Protein AF-A0A0M2GBL9-F1 (afdb_monomer)

Structure (mmCIF, N/CA/C/O backbone):
data_AF-A0A0M2GBL9-F1
#
_entry.id   AF-A0A0M2GBL9-F1
#
loop_
_atom_site.group_PDB
_atom_site.id
_atom_site.type_symbol
_atom_site.label_atom_id
_atom_site.label_alt_id
_atom_site.label_comp_id
_atom_site.label_asym_id
_atom_site.label_entity_id
_atom_site.label_seq_id
_atom_site.pdbx_PDB_ins_code
_atom_site.Cartn_x
_atom_site.Cartn_y
_atom_site.Cartn_z
_atom_site.occupancy
_atom_site.B_iso_or_equiv
_atom_site.auth_seq_id
_atom_site.auth_comp_id
_atom_site.auth_asym_id
_atom_site.auth_atom_id
_atom_site.pdbx_PDB_model_num
ATOM 1 N N . ARG A 1 1 ? -31.761 0.070 9.219 1.00 76.94 1 ARG A N 1
ATOM 2 C CA . ARG A 1 1 ? -31.054 -0.496 10.398 1.00 76.94 1 ARG A CA 1
ATOM 3 C C . ARG A 1 1 ? -31.558 -1.917 10.592 1.00 76.94 1 ARG A C 1
ATOM 5 O O . ARG A 1 1 ? -32.727 -2.133 10.310 1.00 76.94 1 ARG A O 1
ATOM 12 N N . GLY A 1 2 ? -30.708 -2.842 11.028 1.00 93.62 2 GLY A N 1
ATOM 13 C CA . GLY A 1 2 ? -31.076 -4.239 11.275 1.00 93.62 2 GLY A CA 1
ATOM 14 C C . GLY A 1 2 ? -30.192 -4.860 12.356 1.00 93.62 2 GLY A C 1
ATOM 15 O O . GLY A 1 2 ? -29.202 -4.242 12.753 1.00 93.62 2 GLY A O 1
ATOM 16 N N . THR A 1 3 ? -30.569 -6.053 12.812 1.00 94.75 3 THR A N 1
ATOM 17 C CA . THR A 1 3 ? -29.878 -6.827 13.855 1.00 94.75 3 THR A CA 1
ATOM 18 C C . THR A 1 3 ? -29.361 -8.129 13.251 1.00 94.75 3 THR A C 1
ATOM 20 O O . THR A 1 3 ? -30.036 -8.721 12.412 1.00 94.75 3 TH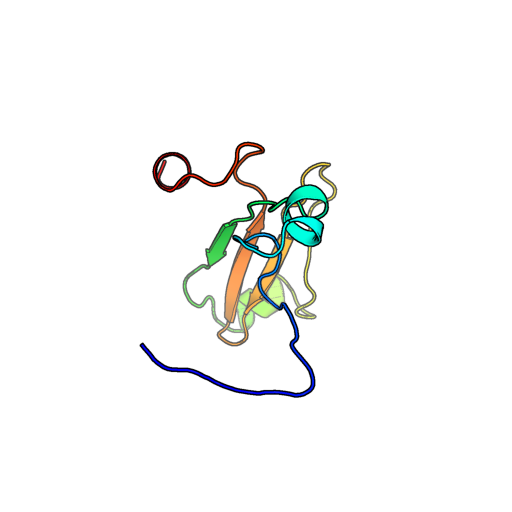R A O 1
ATOM 23 N N . VAL A 1 4 ? -28.165 -8.554 13.660 1.00 95.56 4 VAL A N 1
ATOM 24 C CA . VAL A 1 4 ? -27.545 -9.825 13.263 1.00 95.56 4 VAL A CA 1
ATOM 25 C C . VAL A 1 4 ? -27.022 -10.504 14.525 1.00 95.56 4 VAL A C 1
ATOM 27 O O . VAL A 1 4 ? -26.407 -9.837 15.358 1.00 95.56 4 VAL A O 1
ATOM 30 N N . GLU A 1 5 ? -27.258 -11.807 14.650 1.00 96.88 5 GLU A N 1
ATOM 31 C CA . GLU A 1 5 ? -26.721 -12.655 15.717 1.00 96.88 5 GLU A CA 1
ATOM 32 C C . GLU A 1 5 ? -25.625 -13.563 15.150 1.00 96.88 5 GLU A C 1
ATOM 34 O O . GLU A 1 5 ? -25.738 -14.055 14.026 1.00 96.88 5 GLU A O 1
ATOM 39 N N . ALA A 1 6 ? -24.539 -13.740 15.903 1.00 97.25 6 ALA A N 1
ATOM 40 C CA . ALA A 1 6 ? -23.408 -14.578 15.520 1.00 97.25 6 ALA A CA 1
ATOM 41 C C . ALA A 1 6 ? -22.653 -15.061 16.765 1.00 97.25 6 ALA A C 1
ATOM 43 O O . ALA A 1 6 ? -22.475 -14.293 17.712 1.00 97.25 6 ALA A O 1
ATOM 44 N N . ASP A 1 7 ? -22.145 -16.295 16.725 1.00 98.06 7 ASP A N 1
ATOM 45 C CA . ASP A 1 7 ? -21.334 -16.873 17.809 1.00 98.06 7 ASP A CA 1
ATOM 46 C C . ASP A 1 7 ? -19.951 -16.215 17.928 1.00 98.06 7 ASP A C 1
ATOM 48 O O . ASP A 1 7 ? -19.346 -16.180 19.000 1.00 98.06 7 ASP A O 1
ATOM 52 N N . GLN A 1 8 ? -19.425 -15.693 16.815 1.00 97.12 8 GLN A N 1
ATOM 53 C CA . GLN A 1 8 ? -18.103 -15.075 16.741 1.00 97.12 8 GLN A CA 1
ATOM 54 C C . GLN A 1 8 ? -18.111 -13.835 15.849 1.00 97.12 8 GLN A C 1
ATOM 56 O O . GLN A 1 8 ? -18.809 -13.770 14.838 1.00 97.12 8 GLN A O 1
ATOM 61 N N . VAL A 1 9 ? -17.277 -12.855 16.207 1.00 93.00 9 VAL A N 1
ATOM 62 C CA . VAL A 1 9 ? -17.117 -11.597 15.469 1.00 93.00 9 VAL A CA 1
ATOM 63 C C . VAL A 1 9 ? -15.633 -11.280 15.301 1.00 93.00 9 VAL A C 1
ATOM 65 O O . VAL A 1 9 ? -14.881 -11.270 16.276 1.00 93.00 9 VAL A O 1
ATOM 68 N N . LEU A 1 10 ? -15.219 -10.966 14.069 1.00 93.44 10 LEU A N 1
ATOM 69 C CA . LEU A 1 10 ? -13.873 -10.490 13.743 1.00 93.44 10 LEU A CA 1
ATOM 70 C C . LEU A 1 10 ? -13.881 -8.977 13.485 1.00 93.44 10 LEU A C 1
ATOM 72 O O . LEU A 1 10 ? -14.572 -8.489 12.592 1.00 93.44 10 LEU A O 1
ATOM 76 N N . VAL A 1 11 ? -13.056 -8.234 14.225 1.00 91.25 11 VAL A N 1
ATOM 77 C CA . VAL A 1 11 ? -12.847 -6.795 14.005 1.00 91.25 11 VAL A CA 1
ATOM 78 C C . VAL A 1 11 ? -11.732 -6.595 12.974 1.00 91.25 11 VAL A C 1
ATOM 80 O O . VAL A 1 11 ? -10.551 -6.613 13.309 1.00 91.25 11 VAL A O 1
ATOM 83 N N . ALA A 1 12 ? -12.108 -6.403 11.707 1.00 93.25 12 ALA A N 1
ATOM 84 C CA . ALA A 1 12 ? -11.185 -6.268 10.570 1.00 93.25 12 ALA A CA 1
ATOM 85 C C . ALA A 1 12 ? -11.021 -4.814 10.072 1.00 93.25 12 ALA A C 1
ATOM 87 O O . ALA A 1 12 ? -10.833 -4.562 8.885 1.00 93.25 12 ALA A O 1
ATOM 88 N N . THR A 1 13 ? -11.100 -3.829 10.971 1.00 91.69 13 THR A N 1
ATOM 89 C CA . THR A 1 13 ? -11.086 -2.389 10.635 1.00 91.69 13 THR A CA 1
ATOM 90 C C . THR A 1 13 ? -9.688 -1.765 10.530 1.00 91.69 13 THR A C 1
ATOM 92 O O . THR A 1 13 ? -9.570 -0.552 10.342 1.00 91.69 13 THR A O 1
ATOM 95 N N . SER A 1 14 ? -8.617 -2.564 10.632 1.00 89.19 14 SER A N 1
ATOM 96 C CA . SER A 1 14 ? -7.222 -2.091 10.581 1.00 89.19 14 SER A CA 1
ATOM 97 C C . SER A 1 14 ? -6.969 -0.937 11.583 1.00 89.19 14 SER A C 1
ATOM 99 O O . SER A 1 14 ? -7.533 -0.918 12.683 1.00 89.19 14 SER A O 1
ATOM 101 N N . GLY A 1 15 ? -6.144 0.048 11.217 1.00 87.81 15 GLY A N 1
ATOM 102 C CA . GLY A 1 15 ? -5.859 1.249 12.013 1.00 87.81 15 GLY A CA 1
ATOM 103 C C . GLY A 1 15 ? -7.008 2.256 12.130 1.00 87.81 15 GLY A C 1
ATOM 104 O O . GLY A 1 15 ? -6.841 3.280 12.782 1.00 87.81 15 GLY A O 1
ATOM 105 N N . TYR A 1 16 ? -8.173 1.980 11.538 1.00 88.56 16 TYR A N 1
ATOM 106 C CA . TYR A 1 16 ? -9.319 2.900 11.483 1.00 88.56 16 TYR A CA 1
ATOM 107 C C . TYR A 1 16 ? -10.450 2.502 12.439 1.00 88.56 16 TYR A C 1
ATOM 109 O O . TYR A 1 16 ? -11.601 2.910 12.283 1.00 88.56 16 TYR A O 1
ATOM 117 N N . THR A 1 17 ? -10.134 1.665 13.424 1.00 92.00 17 THR A N 1
ATOM 118 C CA . THR A 1 17 ? -11.116 1.110 14.353 1.00 92.00 17 THR A CA 1
ATOM 119 C C . THR A 1 17 ? -11.828 2.210 15.152 1.00 92.00 17 THR A C 1
ATOM 121 O O . THR A 1 17 ? -11.202 3.024 15.834 1.00 92.00 17 THR A O 1
ATOM 124 N N . SER A 1 18 ? -13.161 2.220 15.104 1.00 89.31 18 SER A N 1
ATOM 125 C CA . SER A 1 18 ? -14.014 3.167 15.828 1.00 89.31 18 SER A CA 1
ATOM 126 C C . SER A 1 18 ? -14.669 2.520 17.064 1.00 89.31 18 SER A C 1
ATOM 128 O O . SER A 1 18 ? -14.363 1.384 17.443 1.00 89.31 18 SER A O 1
ATOM 130 N N . ARG A 1 19 ? -15.539 3.267 17.761 1.00 90.38 19 ARG A N 1
ATOM 131 C CA . ARG A 1 19 ? -16.300 2.733 18.904 1.00 90.38 19 ARG A CA 1
ATOM 132 C C . ARG A 1 19 ? -17.148 1.529 18.451 1.00 90.38 19 ARG A C 1
ATOM 134 O O . ARG A 1 19 ? -17.678 1.572 17.345 1.00 90.38 19 ARG A O 1
ATOM 141 N N . PRO A 1 20 ? -17.331 0.498 19.299 1.00 91.44 20 PRO A N 1
ATOM 142 C CA . PRO A 1 20 ? -16.992 0.436 20.729 1.00 91.44 20 PRO A CA 1
ATOM 143 C C . PRO A 1 20 ? -15.634 -0.220 21.061 1.00 91.44 20 PRO A C 1
ATOM 145 O O . PRO A 1 20 ? -15.331 -0.441 22.232 1.00 91.44 20 PRO A O 1
ATOM 148 N N . PHE A 1 21 ? -14.789 -0.529 20.076 1.00 92.88 21 PHE A N 1
ATOM 149 C CA . PHE A 1 21 ? -13.626 -1.412 20.252 1.00 92.88 21 PHE A CA 1
ATOM 150 C C . PHE A 1 21 ? -12.378 -0.733 20.857 1.00 92.88 21 PHE A C 1
ATOM 152 O O . PHE A 1 21 ? -11.280 -0.824 20.304 1.00 92.88 21 PHE A O 1
ATOM 159 N N . ARG A 1 22 ? -12.512 -0.082 22.025 1.00 92.31 22 ARG A N 1
ATOM 160 C CA . ARG A 1 22 ? -11.453 0.725 22.679 1.00 92.31 22 ARG A CA 1
ATOM 161 C C . ARG A 1 22 ? -10.107 0.010 22.809 1.00 92.31 22 ARG A C 1
ATOM 163 O O . ARG A 1 22 ? -9.067 0.651 22.690 1.00 92.31 22 ARG A O 1
ATOM 170 N N . TRP A 1 23 ? -10.113 -1.303 23.046 1.00 92.06 23 TRP A N 1
ATOM 171 C CA . TRP A 1 23 ? -8.884 -2.089 23.176 1.00 92.06 23 TRP A CA 1
ATOM 172 C C . TRP A 1 23 ? -7.971 -1.958 21.945 1.00 92.06 23 TRP A C 1
ATOM 174 O O . TRP A 1 23 ? -6.768 -1.757 22.120 1.00 92.06 23 TRP A O 1
ATOM 184 N N . HIS A 1 24 ? -8.549 -1.984 20.738 1.00 91.81 24 HIS A N 1
ATOM 185 C CA . HIS A 1 24 ? -7.840 -1.812 19.467 1.00 91.81 24 HIS A CA 1
ATOM 186 C C . HIS A 1 24 ? -7.441 -0.350 19.239 1.00 91.81 24 HIS A C 1
ATOM 188 O O . HIS A 1 24 ? -6.314 -0.074 18.836 1.00 91.81 24 HIS A O 1
ATOM 194 N N . GLN A 1 25 ? -8.336 0.592 19.562 1.00 90.81 25 GLN A N 1
ATOM 195 C CA . GLN A 1 25 ? -8.129 2.027 19.319 1.00 90.81 25 GLN A CA 1
ATOM 196 C C . GLN A 1 25 ? -6.872 2.591 19.987 1.00 90.81 25 GLN A C 1
ATOM 198 O O . GLN A 1 25 ? -6.251 3.502 19.458 1.00 90.81 25 GLN A O 1
ATOM 203 N N . VAL A 1 26 ? -6.501 2.065 21.156 1.00 91.50 26 VAL A N 1
ATOM 204 C CA . VAL A 1 26 ? -5.332 2.546 21.913 1.00 91.50 26 VAL A CA 1
ATOM 205 C C . VAL A 1 26 ? -4.049 1.769 21.609 1.00 91.50 26 VAL A C 1
ATOM 207 O O . VAL A 1 26 ? -3.009 2.070 22.183 1.00 91.50 26 VAL A O 1
ATOM 210 N N . ARG A 1 27 ? -4.120 0.743 20.751 1.00 91.88 27 ARG A N 1
ATOM 211 C CA . ARG A 1 27 ? -2.998 -0.160 20.437 1.00 91.88 27 ARG A CA 1
ATOM 212 C C . ARG A 1 27 ? -2.579 -0.127 18.975 1.00 91.88 27 ARG A C 1
ATOM 214 O O . ARG A 1 27 ? -1.465 -0.532 18.668 1.00 91.88 27 ARG A O 1
ATOM 221 N N . ILE A 1 28 ? -3.449 0.342 18.084 1.00 90.31 28 ILE A N 1
ATOM 222 C CA . ILE A 1 28 ? -3.183 0.392 16.648 1.00 90.31 28 ILE A CA 1
ATOM 223 C C . ILE A 1 28 ? -3.188 1.853 16.211 1.00 90.31 28 ILE A C 1
ATOM 225 O O . ILE A 1 28 ? -4.225 2.510 16.227 1.00 90.31 28 ILE A O 1
ATOM 229 N N . ALA A 1 29 ? -2.018 2.350 15.815 1.00 85.19 29 ALA A N 1
ATOM 230 C CA . ALA A 1 29 ? -1.877 3.682 15.247 1.00 85.19 29 ALA A CA 1
ATOM 231 C C . ALA A 1 29 ? -1.999 3.609 13.714 1.00 85.19 29 ALA A C 1
ATOM 233 O O . ALA A 1 29 ? -1.247 2.855 13.088 1.00 85.19 29 ALA A O 1
ATOM 234 N N . PRO A 1 30 ? -2.907 4.373 13.081 1.00 84.62 30 PRO A N 1
ATOM 235 C CA . PRO A 1 30 ? -2.937 4.470 11.629 1.00 84.62 30 PRO A CA 1
ATOM 236 C C . PRO A 1 30 ? -1.683 5.196 11.130 1.00 84.62 30 PRO A C 1
ATOM 238 O O . PRO A 1 30 ? -1.344 6.279 11.608 1.00 84.62 30 PRO A O 1
ATOM 241 N N . VAL A 1 31 ? -1.008 4.616 10.137 1.00 80.81 31 VAL A N 1
ATOM 242 C CA . VAL A 1 31 ? 0.129 5.247 9.458 1.00 80.81 31 VAL A CA 1
ATOM 243 C C . VAL A 1 31 ? -0.275 5.547 8.021 1.00 80.81 31 VAL A C 1
ATOM 245 O O . VAL A 1 31 ? -0.528 4.635 7.239 1.00 80.81 31 VAL A O 1
ATOM 248 N N . GLY A 1 32 ? -0.339 6.835 7.681 1.00 79.75 32 GLY A N 1
ATOM 249 C CA . GLY A 1 32 ? -0.656 7.282 6.327 1.00 79.75 32 GLY A CA 1
ATOM 250 C C . GLY A 1 32 ? 0.488 6.998 5.352 1.00 79.75 32 GLY A C 1
ATOM 251 O O . GLY A 1 32 ? 1.626 7.424 5.570 1.00 79.75 32 GLY A O 1
ATOM 252 N N . SER A 1 33 ? 0.170 6.309 4.260 1.00 84.94 33 SER A N 1
ATOM 253 C CA . SER A 1 33 ? 1.020 6.161 3.079 1.00 84.94 33 SER A CA 1
ATOM 254 C C . SER A 1 33 ? 0.170 6.433 1.846 1.00 84.94 33 SER A C 1
ATOM 256 O O . SER A 1 33 ? -1.013 6.099 1.819 1.00 84.94 33 SER A O 1
ATOM 258 N N . PHE A 1 34 ? 0.781 7.059 0.849 1.00 88.19 34 PHE A N 1
ATOM 259 C CA . PHE A 1 34 ? 0.120 7.449 -0.387 1.00 88.19 34 PHE A CA 1
ATOM 260 C C . PHE A 1 34 ? 0.804 6.763 -1.551 1.00 88.19 34 PHE A C 1
ATOM 262 O O . PHE A 1 34 ? 2.001 6.464 -1.497 1.00 88.19 34 PHE A O 1
ATOM 269 N N . ILE A 1 35 ? 0.014 6.508 -2.584 1.00 93.69 35 ILE A N 1
ATOM 270 C CA . ILE A 1 35 ? 0.445 5.835 -3.795 1.00 93.69 35 ILE A CA 1
ATOM 271 C C . ILE A 1 35 ? 0.016 6.686 -4.982 1.00 93.69 35 ILE A C 1
ATOM 273 O O . ILE A 1 35 ? -1.131 7.125 -5.052 1.00 93.69 35 ILE A O 1
ATOM 277 N N . ILE A 1 36 ? 0.933 6.859 -5.928 1.00 95.12 36 ILE A N 1
ATOM 278 C CA . ILE A 1 36 ? 0.652 7.345 -7.276 1.00 95.12 36 ILE A CA 1
ATOM 279 C C . ILE A 1 36 ? 1.062 6.273 -8.287 1.00 95.12 36 ILE A C 1
ATOM 281 O O . ILE A 1 36 ? 1.907 5.418 -8.008 1.00 95.12 36 ILE A O 1
ATOM 285 N N . VAL A 1 37 ? 0.457 6.311 -9.469 1.00 97.50 37 VAL A N 1
ATOM 286 C CA . VAL A 1 37 ? 0.779 5.402 -10.572 1.00 97.50 37 VAL A CA 1
ATOM 287 C C . VAL A 1 37 ? 0.935 6.192 -11.860 1.00 97.50 37 VAL A C 1
ATOM 289 O O . VAL A 1 37 ? 0.228 7.175 -12.079 1.00 97.50 37 VAL A O 1
ATOM 292 N N . THR A 1 38 ? 1.847 5.758 -12.721 1.00 98.25 38 THR A N 1
ATOM 293 C CA . THR A 1 38 ? 1.973 6.306 -14.075 1.00 98.25 38 THR A CA 1
ATOM 294 C C . THR A 1 38 ? 0.815 5.852 -14.972 1.00 98.25 38 THR A C 1
ATOM 296 O O . THR A 1 38 ? 0.018 4.970 -14.626 1.00 98.25 38 THR A O 1
ATOM 299 N N . GLU A 1 39 ? 0.742 6.406 -16.180 1.00 98.06 39 GLU A N 1
ATOM 300 C CA . GLU A 1 39 ? 0.093 5.716 -17.298 1.00 98.06 39 GLU A CA 1
ATOM 301 C C . GLU A 1 39 ? 0.808 4.383 -17.623 1.00 98.06 39 GLU A C 1
ATOM 303 O O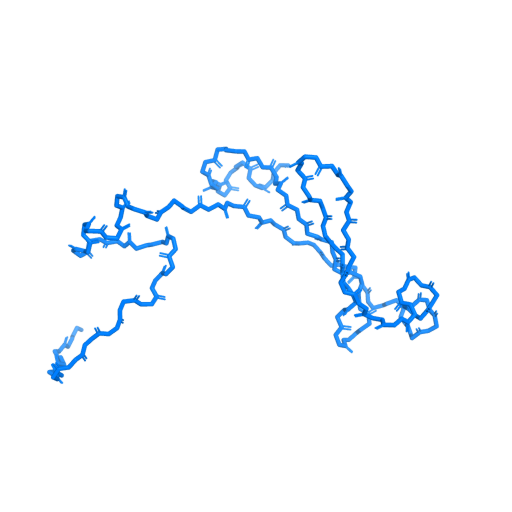 . GLU A 1 39 ? 1.933 4.164 -17.150 1.00 98.06 39 GLU A O 1
ATOM 308 N N . PRO A 1 40 ? 0.177 3.454 -18.366 1.00 98.19 40 PRO A N 1
ATOM 309 C CA . PRO A 1 40 ? 0.841 2.223 -18.781 1.00 98.19 40 PRO A CA 1
ATOM 310 C C . PRO A 1 40 ? 2.086 2.536 -19.618 1.00 98.19 40 PRO A C 1
ATOM 312 O O . PRO A 1 40 ? 2.002 3.219 -20.632 1.00 98.19 40 PRO A O 1
ATOM 315 N N . LEU A 1 41 ? 3.240 2.014 -19.206 1.00 97.88 41 LEU A N 1
ATOM 316 C CA . LEU A 1 41 ? 4.540 2.300 -19.829 1.00 97.88 41 LEU A CA 1
ATOM 317 C C . LEU A 1 41 ? 4.912 1.298 -20.932 1.00 97.88 41 LEU A C 1
ATOM 319 O O . LEU A 1 41 ? 5.903 1.477 -21.634 1.00 97.88 41 LEU A O 1
ATOM 323 N N . GLY A 1 42 ? 4.140 0.217 -21.067 1.00 97.12 42 GLY A N 1
ATOM 324 C CA . GLY A 1 42 ? 4.465 -0.904 -21.945 1.00 97.12 42 GLY A CA 1
ATOM 325 C C . GLY A 1 42 ? 5.421 -1.913 -21.303 1.00 97.12 42 GLY A C 1
ATOM 326 O O . GLY A 1 42 ? 6.086 -1.648 -20.296 1.00 97.12 42 GLY A O 1
ATOM 327 N N . LYS A 1 43 ? 5.455 -3.119 -21.880 1.00 95.94 43 LYS A N 1
ATOM 328 C CA . LYS A 1 43 ? 6.212 -4.253 -21.337 1.00 95.94 43 LYS A CA 1
ATOM 329 C C . LYS A 1 43 ? 7.718 -3.982 -21.334 1.00 95.94 43 LYS A C 1
ATOM 331 O O . LYS A 1 43 ? 8.351 -4.203 -20.310 1.00 95.94 43 LYS A O 1
ATOM 336 N N . ASP A 1 44 ? 8.260 -3.465 -22.432 1.00 97.44 44 ASP A N 1
ATOM 337 C CA . ASP A 1 44 ? 9.709 -3.307 -22.608 1.00 97.44 44 ASP A CA 1
ATOM 338 C C . ASP A 1 44 ? 10.303 -2.303 -21.613 1.00 97.44 44 ASP A C 1
ATOM 340 O O . ASP A 1 44 ? 11.323 -2.576 -20.982 1.00 97.44 44 ASP A O 1
ATOM 344 N N . VAL A 1 45 ? 9.614 -1.179 -21.380 1.00 97.75 45 VAL A N 1
ATOM 345 C CA . VAL A 1 45 ? 10.018 -0.191 -20.367 1.00 97.75 45 VAL A CA 1
ATOM 346 C C . VAL A 1 45 ? 9.938 -0.790 -18.964 1.00 97.75 45 VAL A C 1
ATOM 348 O O . VAL A 1 45 ? 10.858 -0.629 -18.165 1.00 97.75 45 VAL A O 1
ATOM 351 N N . CYS A 1 46 ? 8.862 -1.517 -18.652 1.00 97.38 46 CYS A N 1
ATOM 352 C CA . CYS A 1 46 ? 8.709 -2.170 -17.352 1.00 97.38 46 CYS A CA 1
ATOM 353 C C . CYS A 1 46 ? 9.799 -3.220 -17.089 1.00 97.38 46 CYS A C 1
ATOM 355 O O . CYS A 1 46 ? 10.317 -3.288 -15.974 1.00 97.38 46 CYS A O 1
ATOM 357 N N . ASP A 1 47 ? 10.150 -4.011 -18.103 1.00 96.19 47 ASP A N 1
ATOM 358 C CA . ASP A 1 47 ? 11.181 -5.047 -18.024 1.00 96.19 47 ASP A CA 1
ATOM 359 C C . ASP A 1 47 ? 12.591 -4.439 -17.951 1.00 96.19 47 ASP A C 1
ATOM 361 O O . ASP A 1 47 ? 13.477 -5.031 -17.345 1.00 96.19 47 ASP A O 1
ATOM 365 N N . MET A 1 48 ? 12.806 -3.237 -18.493 1.00 96.94 48 MET A N 1
ATOM 366 C CA . MET A 1 48 ? 14.042 -2.478 -18.282 1.00 96.94 48 MET A CA 1
ATOM 367 C C . MET A 1 48 ? 14.136 -1.931 -16.848 1.00 96.94 48 MET A C 1
ATOM 369 O O . MET A 1 48 ? 15.188 -2.026 -16.220 1.00 96.94 48 MET A O 1
ATOM 373 N N . LEU A 1 49 ? 13.046 -1.361 -16.318 1.00 96.00 49 LEU A N 1
ATOM 374 C CA . LEU A 1 49 ? 13.019 -0.731 -14.990 1.00 96.00 49 LEU A CA 1
ATOM 375 C C . LEU A 1 49 ? 13.104 -1.749 -13.844 1.00 96.00 49 LEU A C 1
ATOM 377 O O . LEU A 1 49 ? 13.884 -1.578 -12.909 1.00 96.00 49 LEU A O 1
ATOM 381 N N . LEU A 1 50 ? 12.275 -2.794 -13.888 1.00 96.12 50 LEU A N 1
ATOM 382 C CA . LEU A 1 50 ? 12.210 -3.853 -12.880 1.00 96.12 50 LEU A CA 1
ATOM 383 C C . LEU A 1 50 ? 12.103 -5.216 -13.591 1.00 96.12 50 LEU A C 1
ATOM 385 O O . LEU A 1 50 ? 11.015 -5.799 -13.618 1.00 96.12 50 LEU A O 1
ATOM 389 N N . PRO A 1 51 ? 13.222 -5.770 -14.105 1.00 94.19 51 PRO A N 1
ATOM 390 C CA . PRO A 1 51 ? 13.220 -6.957 -14.975 1.00 94.19 51 PRO A CA 1
ATOM 391 C C . PRO A 1 51 ? 12.537 -8.180 -14.369 1.00 94.19 51 PRO A C 1
ATOM 393 O O . PRO A 1 51 ? 11.823 -8.922 -15.033 1.00 94.19 51 PRO A O 1
ATOM 396 N N . ASN A 1 52 ? 12.715 -8.363 -13.062 1.00 94.88 52 ASN A N 1
ATOM 397 C CA . ASN A 1 52 ? 12.132 -9.478 -12.321 1.00 94.88 52 ASN A CA 1
ATOM 398 C C . ASN A 1 52 ? 10.800 -9.117 -11.646 1.00 94.88 52 ASN A C 1
ATOM 400 O O . ASN A 1 52 ? 10.314 -9.881 -10.815 1.00 94.88 52 ASN A O 1
ATOM 404 N N . ARG A 1 53 ? 10.258 -7.920 -11.920 1.00 93.06 53 ARG A N 1
ATOM 405 C CA . ARG A 1 53 ? 9.036 -7.355 -11.319 1.00 93.06 53 ARG A CA 1
ATOM 406 C C . ARG A 1 53 ? 8.969 -7.448 -9.789 1.00 93.06 53 ARG A C 1
ATOM 408 O O . ARG A 1 53 ? 7.888 -7.481 -9.200 1.00 93.06 53 ARG A O 1
ATOM 415 N N . ARG A 1 54 ? 10.127 -7.478 -9.126 1.00 94.75 54 ARG A N 1
ATOM 416 C CA . ARG A 1 54 ? 10.213 -7.447 -7.664 1.00 94.75 54 ARG A CA 1
ATOM 417 C C . ARG A 1 54 ? 9.865 -6.045 -7.179 1.00 94.75 54 ARG A C 1
ATOM 419 O O . ARG A 1 54 ? 10.178 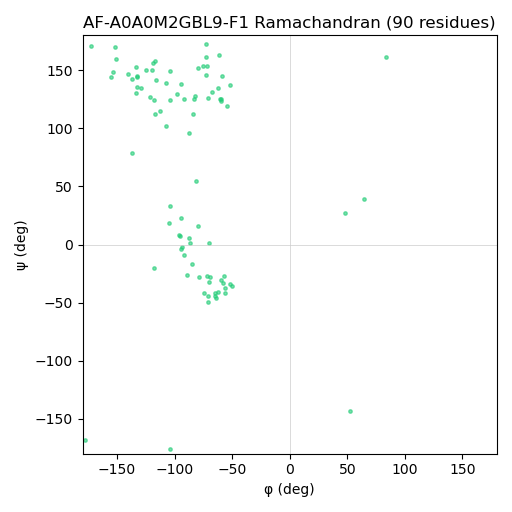-5.062 -7.846 1.00 94.75 54 ARG A O 1
ATOM 426 N N . MET A 1 55 ? 9.226 -5.963 -6.016 1.00 94.19 55 MET A N 1
ATOM 427 C CA . MET A 1 55 ? 9.095 -4.683 -5.326 1.00 94.19 55 MET A CA 1
ATOM 428 C C . MET A 1 55 ? 10.499 -4.180 -4.973 1.00 94.19 55 MET A C 1
ATOM 430 O O . MET A 1 55 ? 11.341 -4.960 -4.526 1.00 94.19 55 MET A O 1
ATOM 434 N N . ALA A 1 56 ? 10.745 -2.902 -5.228 1.00 95.00 56 ALA A N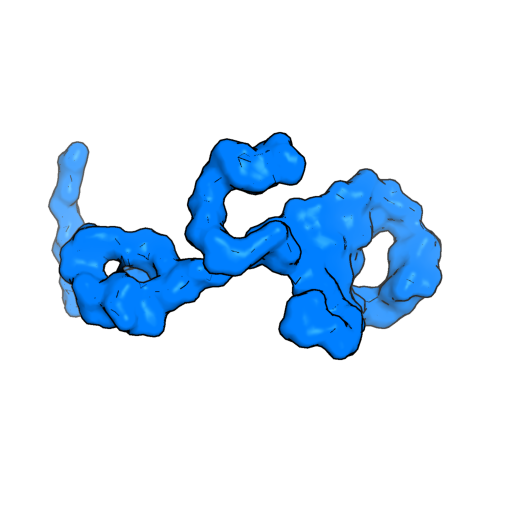 1
ATOM 435 C CA . ALA A 1 56 ? 11.991 -2.227 -4.907 1.00 95.00 56 ALA A CA 1
ATOM 436 C C . ALA A 1 56 ? 11.724 -1.120 -3.892 1.00 95.00 56 ALA A C 1
ATOM 438 O O . ALA A 1 56 ? 10.603 -0.618 -3.784 1.00 95.00 56 ALA A O 1
ATOM 439 N N . SER A 1 57 ? 12.759 -0.710 -3.170 1.00 95.31 57 SER A N 1
ATOM 440 C CA . SER A 1 57 ? 12.660 0.390 -2.226 1.00 95.31 57 SER A CA 1
ATOM 441 C C . SER A 1 57 ? 13.976 1.136 -2.055 1.00 95.31 57 SER A C 1
ATOM 443 O O . SER A 1 57 ? 15.051 0.626 -2.362 1.00 95.31 57 SER A O 1
ATOM 445 N N . THR A 1 58 ? 13.888 2.367 -1.561 1.00 93.94 58 THR A N 1
ATOM 446 C CA . THR A 1 58 ? 15.060 3.170 -1.198 1.00 93.94 58 THR A CA 1
ATOM 447 C C . THR A 1 58 ? 15.615 2.767 0.168 1.00 93.94 58 THR A C 1
ATOM 449 O O . THR A 1 58 ? 14.836 2.443 1.061 1.00 93.94 58 THR A O 1
ATOM 452 N N . SER A 1 59 ? 16.915 2.954 0.398 1.00 93.81 59 SER A N 1
ATOM 453 C CA . SER A 1 59 ? 17.562 2.776 1.715 1.00 93.81 59 SER A CA 1
ATOM 454 C C . SER A 1 59 ? 17.379 3.959 2.682 1.00 93.81 59 SER A C 1
ATOM 456 O O . SER A 1 59 ? 18.126 4.099 3.647 1.00 93.81 59 SER A O 1
ATOM 458 N N . LEU A 1 60 ? 16.430 4.857 2.407 1.00 87.44 60 LEU A N 1
ATOM 459 C CA . LEU A 1 60 ? 16.142 6.011 3.256 1.00 87.44 60 LEU A CA 1
ATOM 460 C C . LEU A 1 60 ? 15.453 5.576 4.554 1.00 87.44 60 LEU A C 1
ATOM 462 O O . LEU A 1 60 ? 14.717 4.592 4.581 1.00 87.44 60 LEU A O 1
ATOM 466 N N . ASN A 1 61 ? 15.613 6.379 5.609 1.00 81.62 61 ASN A N 1
ATOM 467 C CA . ASN A 1 61 ? 14.918 6.162 6.883 1.00 81.62 61 ASN A CA 1
ATOM 468 C C . ASN A 1 61 ? 13.383 6.202 6.724 1.00 81.62 61 ASN A C 1
ATOM 470 O O . ASN A 1 61 ? 12.648 5.518 7.431 1.00 81.62 61 ASN A O 1
ATOM 474 N N . LEU A 1 62 ? 12.899 6.989 5.756 1.00 81.69 62 LEU A N 1
ATOM 475 C CA . LEU A 1 62 ? 11.526 6.918 5.267 1.00 81.69 62 LEU A CA 1
ATOM 476 C C . LEU A 1 62 ? 11.532 6.293 3.882 1.00 81.69 62 LEU A C 1
ATOM 478 O O . LEU A 1 62 ? 11.872 6.936 2.892 1.00 81.69 62 LEU A O 1
ATOM 482 N N . LEU A 1 63 ? 11.168 5.019 3.858 1.00 87.19 63 LEU A N 1
ATOM 483 C CA . LEU A 1 63 ? 11.121 4.185 2.672 1.00 87.19 63 LEU A CA 1
ATOM 484 C C . LEU A 1 63 ? 10.159 4.760 1.621 1.00 87.19 63 LEU A C 1
ATOM 486 O O . LEU A 1 63 ? 8.961 4.892 1.877 1.00 87.19 63 LEU A O 1
ATOM 490 N N . ASN A 1 64 ? 10.677 5.000 0.418 1.00 92.06 64 ASN A N 1
ATOM 491 C CA . ASN A 1 64 ? 9.868 5.004 -0.795 1.00 92.06 64 ASN A CA 1
ATOM 492 C C . ASN A 1 64 ? 9.954 3.619 -1.434 1.00 92.06 64 ASN A C 1
ATOM 494 O O . ASN A 1 64 ? 11.032 3.018 -1.471 1.00 92.06 64 ASN A O 1
ATOM 498 N N . TYR A 1 65 ? 8.826 3.113 -1.912 1.00 95.19 65 TYR A N 1
ATOM 499 C CA . TYR A 1 65 ? 8.702 1.801 -2.528 1.00 95.19 65 TYR A CA 1
ATOM 500 C C . TYR A 1 65 ? 8.100 1.905 -3.925 1.00 95.19 65 TYR A C 1
ATOM 502 O O . TYR A 1 65 ? 7.305 2.793 -4.229 1.00 95.19 65 TYR A O 1
ATOM 510 N N . PHE A 1 66 ? 8.490 0.965 -4.776 1.00 96.44 66 PHE A N 1
ATOM 511 C CA . PHE A 1 66 ? 8.181 0.963 -6.196 1.00 96.44 66 PHE A CA 1
ATOM 512 C C . PHE A 1 66 ? 7.784 -0.439 -6.629 1.00 96.44 66 PHE A C 1
ATOM 514 O O . PHE A 1 66 ? 8.371 -1.429 -6.181 1.00 96.44 66 PHE A O 1
ATOM 521 N N . ARG A 1 67 ? 6.812 -0.545 -7.530 1.00 97.12 67 ARG A N 1
ATOM 522 C CA . ARG A 1 67 ? 6.414 -1.830 -8.113 1.00 97.12 67 ARG A CA 1
ATOM 523 C C . ARG A 1 67 ? 5.815 -1.631 -9.501 1.00 97.12 67 ARG A C 1
ATOM 525 O O . ARG A 1 67 ? 5.130 -0.645 -9.734 1.00 97.12 67 ARG A O 1
ATOM 532 N N . ILE A 1 68 ? 5.998 -2.607 -10.388 1.00 98.00 68 ILE A N 1
ATOM 533 C CA . ILE A 1 68 ? 5.219 -2.689 -11.630 1.00 98.00 68 ILE A CA 1
ATOM 534 C C . ILE A 1 68 ? 3.872 -3.370 -11.359 1.00 98.00 68 ILE A C 1
ATOM 536 O O . ILE A 1 68 ? 3.826 -4.483 -10.820 1.00 98.00 68 ILE A O 1
ATOM 540 N N . THR A 1 69 ? 2.775 -2.705 -11.713 1.00 96.31 69 THR A N 1
ATOM 541 C CA . THR A 1 69 ? 1.417 -3.265 -11.632 1.00 96.31 69 THR A CA 1
ATOM 542 C C . THR A 1 69 ? 1.180 -4.313 -12.731 1.00 96.31 69 THR A C 1
ATOM 544 O O . THR A 1 69 ? 1.908 -4.340 -13.729 1.00 96.31 69 THR A O 1
ATOM 547 N N . PRO A 1 70 ? 0.163 -5.189 -12.596 1.00 95.19 70 PRO A N 1
ATOM 548 C CA . PRO A 1 70 ? -0.165 -6.165 -13.640 1.00 95.19 70 PRO A CA 1
ATOM 549 C C . PRO A 1 70 ? -0.464 -5.543 -15.014 1.00 95.19 70 PRO A C 1
ATOM 551 O O . PRO A 1 70 ? -0.206 -6.176 -16.029 1.00 95.19 70 PRO A O 1
ATOM 554 N N . ASP A 1 71 ? -0.947 -4.298 -15.050 1.00 96.50 71 ASP A N 1
ATOM 555 C CA . ASP A 1 71 ? -1.248 -3.531 -16.264 1.00 96.50 71 ASP A CA 1
ATOM 556 C C . ASP A 1 71 ? -0.095 -2.610 -16.724 1.00 96.50 71 ASP A C 1
ATOM 558 O O . ASP A 1 71 ? -0.315 -1.652 -17.459 1.00 96.50 71 ASP A O 1
ATOM 562 N N . HIS A 1 72 ? 1.145 -2.911 -16.321 1.00 97.12 72 HIS A N 1
ATOM 563 C CA . HIS A 1 72 ? 2.372 -2.243 -16.785 1.00 97.12 72 HIS A CA 1
ATOM 564 C C . HIS A 1 72 ? 2.495 -0.755 -16.419 1.00 97.12 72 HIS A C 1
ATOM 566 O O . HIS A 1 72 ? 3.011 0.042 -17.202 1.00 97.12 72 HIS A O 1
ATOM 572 N N . ARG A 1 73 ? 2.077 -0.371 -15.212 1.00 98.00 73 ARG A N 1
ATOM 573 C CA . ARG A 1 73 ? 2.328 0.966 -14.651 1.00 98.00 73 ARG A CA 1
ATOM 574 C C . ARG A 1 73 ? 3.423 0.900 -13.602 1.00 98.00 73 ARG A C 1
ATOM 576 O O . ARG A 1 73 ? 3.542 -0.099 -12.888 1.00 98.00 73 ARG A O 1
ATOM 583 N N . LEU A 1 74 ? 4.179 1.982 -13.460 1.00 97.62 74 LEU A N 1
ATOM 584 C CA . LEU A 1 74 ? 5.060 2.158 -12.315 1.00 97.62 74 LEU A CA 1
ATOM 585 C C . LEU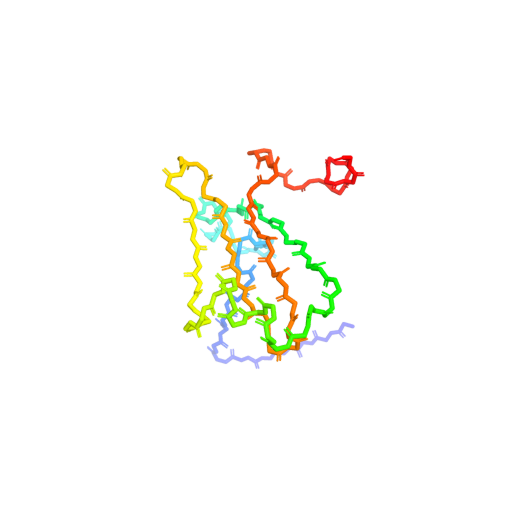 A 1 74 ? 4.245 2.732 -11.152 1.00 97.62 74 LEU A C 1
ATOM 587 O O . LEU A 1 74 ? 3.779 3.869 -11.200 1.00 97.62 74 LEU A O 1
ATOM 591 N N . LEU A 1 75 ? 4.078 1.926 -10.108 1.00 97.31 75 LEU A N 1
ATOM 592 C CA . LEU A 1 75 ? 3.564 2.347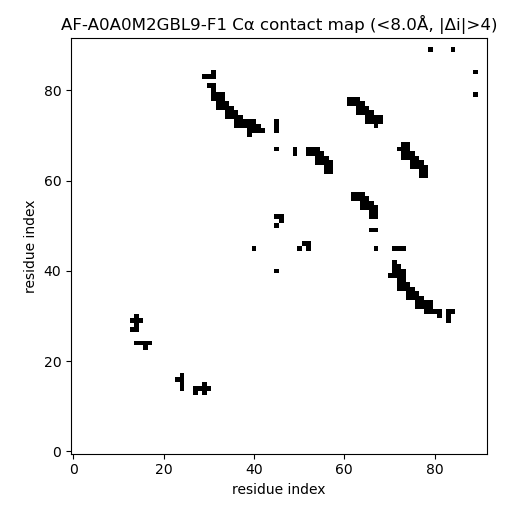 -8.814 1.00 97.31 75 LEU A CA 1
ATOM 593 C C . LEU A 1 75 ? 4.706 2.957 -8.012 1.00 97.31 75 LEU A C 1
ATOM 595 O O . LEU A 1 75 ? 5.733 2.305 -7.821 1.00 97.31 75 LEU A O 1
ATOM 599 N N . PHE A 1 76 ? 4.491 4.166 -7.506 1.00 95.50 76 PHE A N 1
ATOM 600 C CA . PHE A 1 76 ? 5.360 4.826 -6.542 1.00 95.50 76 PHE A CA 1
ATOM 601 C C . PHE A 1 76 ? 4.574 5.072 -5.260 1.00 95.50 76 PHE A C 1
ATOM 603 O O . PHE A 1 76 ? 3.512 5.696 -5.283 1.00 95.50 76 PHE A O 1
ATOM 610 N N . GLY A 1 77 ? 5.088 4.580 -4.141 1.00 93.81 77 GLY A N 1
ATOM 611 C CA . GLY A 1 77 ? 4.463 4.751 -2.844 1.00 93.81 77 GLY A CA 1
ATOM 612 C C . GLY A 1 77 ? 5.458 5.176 -1.780 1.00 93.81 77 GLY A C 1
ATOM 613 O O . GLY A 1 77 ? 6.653 4.900 -1.853 1.00 93.81 77 GLY A O 1
ATOM 614 N N . GLY A 1 78 ? 4.950 5.868 -0.772 1.00 90.38 78 GLY A N 1
ATOM 615 C CA . GLY A 1 78 ? 5.774 6.394 0.305 1.00 90.38 78 GLY A CA 1
ATOM 616 C C . GLY A 1 78 ? 4.940 7.106 1.355 1.00 90.38 78 GLY A C 1
ATOM 617 O O . GLY A 1 78 ? 3.709 7.001 1.390 1.00 90.38 78 GLY A O 1
ATOM 618 N N . ARG A 1 79 ? 5.614 7.826 2.248 1.00 80.94 79 ARG A N 1
ATOM 619 C CA . ARG A 1 79 ? 4.963 8.652 3.268 1.00 80.94 79 ARG A CA 1
ATOM 620 C C . ARG A 1 79 ? 4.908 10.104 2.815 1.00 80.94 79 ARG A C 1
ATOM 622 O O . ARG A 1 79 ? 5.949 10.671 2.510 1.00 80.94 79 ARG A O 1
ATOM 629 N N . ALA A 1 80 ? 3.728 10.722 2.881 1.00 62.97 80 ALA A N 1
ATOM 630 C CA . ALA A 1 80 ? 3.594 12.157 2.622 1.00 62.97 80 ALA A CA 1
ATOM 631 C C . ALA A 1 80 ? 3.772 13.017 3.889 1.00 62.97 80 ALA A C 1
ATOM 633 O O . ALA A 1 80 ? 4.215 14.154 3.765 1.00 62.97 80 ALA A O 1
ATOM 634 N N . ARG A 1 81 ? 3.500 12.504 5.112 1.00 61.06 81 ARG A N 1
ATOM 635 C CA . ARG A 1 81 ? 3.811 13.177 6.403 1.00 61.06 81 ARG A CA 1
ATOM 636 C C . ARG A 1 81 ? 3.566 12.294 7.647 1.00 61.06 81 ARG A C 1
ATOM 638 O O . ARG A 1 81 ? 3.047 11.185 7.548 1.00 61.06 81 ARG A O 1
ATOM 645 N N . PHE A 1 82 ? 4.000 12.759 8.828 1.00 56.16 82 PHE A N 1
ATOM 646 C CA . PHE A 1 82 ? 3.775 12.109 10.141 1.00 56.16 82 PHE A CA 1
ATOM 647 C C . PHE A 1 82 ? 2.550 12.618 10.911 1.00 56.16 82 PHE A C 1
ATOM 649 O O . PHE A 1 82 ? 2.243 12.080 11.971 1.00 56.16 82 PHE A O 1
ATOM 656 N N . ALA A 1 83 ? 1.845 13.623 10.393 1.00 54.06 83 ALA A N 1
ATOM 657 C CA . ALA A 1 83 ? 0.543 14.004 10.923 1.00 54.06 83 ALA A CA 1
ATOM 658 C C . ALA A 1 83 ? -0.515 12.981 10.476 1.00 54.06 83 ALA A C 1
ATOM 660 O O . ALA A 1 83 ? -0.341 12.328 9.444 1.00 54.06 83 ALA A O 1
ATOM 661 N N . GLY A 1 84 ? -1.599 12.830 11.244 1.00 55.53 84 GLY A N 1
ATOM 662 C CA . GLY A 1 84 ? -2.751 12.047 10.793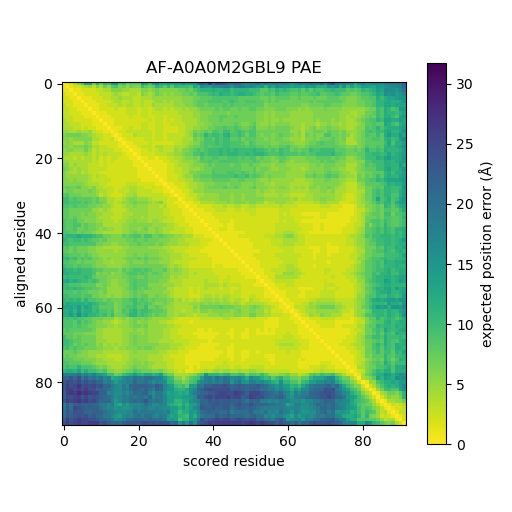 1.00 55.53 84 GLY A CA 1
ATOM 663 C C . GLY A 1 84 ? -3.201 12.527 9.412 1.00 55.53 84 GLY A C 1
ATOM 664 O O . GLY A 1 84 ? -3.213 13.734 9.168 1.00 55.53 84 GLY A O 1
ATOM 665 N N . SER A 1 85 ? -3.519 11.592 8.512 1.00 55.59 85 SER A N 1
ATOM 666 C CA . SER A 1 85 ? -4.000 11.921 7.167 1.00 55.59 85 SER A CA 1
ATOM 667 C C . SER A 1 85 ? -5.215 12.836 7.282 1.00 55.59 85 SER A C 1
ATOM 669 O O . SER A 1 85 ? -6.225 12.457 7.884 1.00 55.59 85 SER A O 1
ATOM 671 N N . ASN A 1 86 ? -5.111 14.035 6.728 1.00 62.88 86 ASN A N 1
ATOM 672 C CA . ASN A 1 86 ? -6.214 14.966 6.599 1.00 62.88 86 ASN A CA 1
ATOM 673 C C . ASN A 1 86 ? -6.357 15.260 5.108 1.00 62.88 86 ASN A C 1
ATOM 675 O O . ASN A 1 86 ? -5.400 15.689 4.473 1.00 62.88 86 ASN A O 1
ATOM 679 N N . GLN A 1 87 ? -7.554 15.086 4.547 1.00 56.81 87 GLN A N 1
ATOM 680 C CA . GLN A 1 87 ? -7.786 15.313 3.115 1.00 56.81 87 GLN A CA 1
ATOM 681 C C . GLN A 1 87 ? -7.288 16.690 2.647 1.00 56.81 87 GLN A C 1
ATOM 683 O O . GLN A 1 87 ? -6.778 16.813 1.540 1.00 56.81 87 GLN A O 1
ATOM 688 N N . GLN A 1 88 ? -7.370 17.716 3.502 1.00 58.47 88 GLN A N 1
ATOM 689 C CA . GLN A 1 88 ? -6.845 19.048 3.183 1.00 58.47 88 GLN A CA 1
ATOM 690 C C . GLN A 1 88 ? -5.313 19.121 3.135 1.00 58.47 88 GLN A C 1
ATOM 692 O O . GLN A 1 88 ? -4.775 19.926 2.379 1.00 58.47 88 GLN A O 1
ATOM 697 N N . SER A 1 89 ? -4.600 18.331 3.946 1.00 57.69 89 SER A N 1
ATOM 698 C CA . SER A 1 89 ? -3.134 18.274 3.893 1.00 57.69 89 SER A CA 1
ATOM 699 C C . SER A 1 89 ? -2.625 17.422 2.741 1.00 57.69 89 SER A C 1
ATOM 701 O O . SER A 1 89 ? -1.528 17.678 2.260 1.00 57.69 89 SER A O 1
ATOM 703 N N . ASP A 1 90 ? -3.411 16.431 2.322 1.00 56.69 90 ASP A N 1
ATOM 704 C CA . ASP A 1 90 ? -3.021 15.445 1.312 1.00 56.69 90 ASP A CA 1
ATOM 705 C C . ASP A 1 90 ? -3.277 15.946 -0.122 1.00 56.69 90 ASP A C 1
ATOM 707 O O . ASP A 1 90 ? -2.737 15.399 -1.077 1.00 56.69 90 ASP A O 1
ATOM 711 N N . ALA A 1 91 ? -4.093 16.994 -0.276 1.00 57.38 91 ALA A N 1
ATOM 712 C CA . ALA A 1 91 ? -4.429 17.612 -1.559 1.00 57.38 91 ALA A CA 1
ATOM 713 C C . ALA A 1 91 ? -3.433 18.696 -2.031 1.00 57.38 91 ALA A C 1
ATOM 715 O O . ALA A 1 91 ? -3.683 19.321 -3.063 1.00 57.38 91 ALA A O 1
ATOM 716 N N . LYS A 1 92 ? -2.360 18.968 -1.274 1.00 43.78 92 LYS A N 1
ATOM 717 C CA . LYS A 1 92 ? -1.366 20.015 -1.570 1.00 43.78 92 LYS A CA 1
ATOM 718 C C . LYS A 1 92 ? -0.031 19.458 -2.037 1.00 43.78 92 LYS A C 1
ATOM 720 O O . LYS A 1 92 ? 0.433 18.470 -1.430 1.00 43.78 92 LYS A O 1
#

Nearest PDB structures (foldseek):
  3r7w-assembly2_D  TM=4.750E-01  e=2.704E-01  Saccharomyces cerevisiae
  3r7w-assembly1_B  TM=4.634E-01  e=2.382E-01  Saccharomyces cerevisiae
  4arz-assembly1_B  TM=4.494E-01  e=4.779E-01  Saccharomyces cerevisiae
  6jwp-assembly2_G  TM=4.591E-01  e=5.091E-01  Saccharomyces cerevisiae S288C
  6o9l-assembly1_1  TM=4.685E-01  e=1.021E+00  Homo sapiens

Mean predicted aligned error: 7.06 Å

Solvent-accessible surface area (backbone atoms only — not comparable to full-atom values): 6022 Å² total; 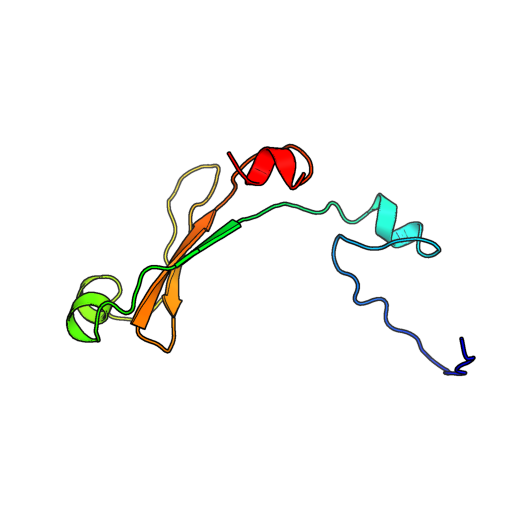per-residue (Å²): 140,87,86,86,88,72,99,72,86,83,91,83,54,74,48,70,50,57,91,87,51,60,78,53,50,80,71,43,78,66,76,57,67,50,73,52,66,54,70,66,62,42,68,70,55,43,43,70,76,38,67,83,55,55,76,46,68,51,95,50,97,74,49,38,38,36,35,63,47,98,77,32,19,53,36,44,32,31,66,86,59,93,63,79,82,42,74,79,69,71,74,108

Radius of gyration: 18.87 Å; Cα contacts (8 Å, |Δi|>4): 109; chains: 1; bounding box: 49×37×46 Å

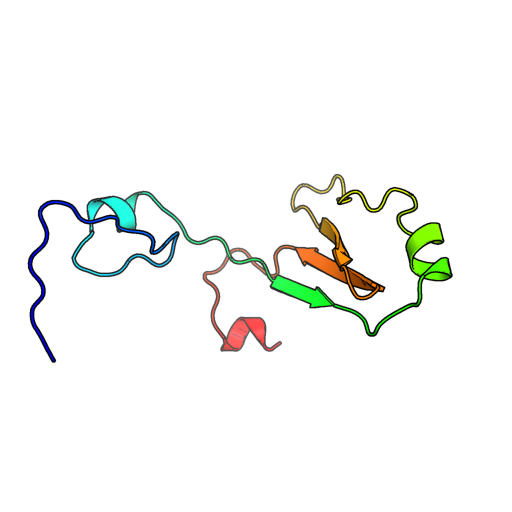pLDDT: mean 87.74, std 13.45, range [43.78, 98.25]

InterPro domains:
  IPR036188 FAD/NAD(P)-binding domain superfamily [G3DSA:3.50.50.60] (1-27)
  IPR036188 FAD/NAD(P)-binding domain superfamily [SSF51905] (1-83)

Secondary structure (DSSP, 8-state):
------S------GGG--TT-HHHHTT------EEEEPSP--HHHHHHHSTT---EE--SSS--EEEE-TTS-EEEEE-S-SSPP-HHHHT-

Organism: NCBI:txid284040

Sequence (92 aa):
RGTVEADQVLVATSGYTSRPFRWHQVRIAPVGSFIIVTEPLGKDVCDMLLPNRRMASTSLNLLNYFRITPDHRLLFGGRARFAGSNQQSDAK

Foldseek 3Di:
DDDDDDPDDDDPCAQNDDPPCVVSVVVGHDADKDKDKDDAPDDVVLCVVPVPQDKDWDPDPWIWIWGQDPRRIIMIMTHPDPDDDDVVSVVD